Protein AF-A0A948UT14-F1 (afdb_monomer)

Solvent-accessible surface area (backbone atoms only — not comparable to full-atom values): 8618 Å² total; per-residue (Å²): 135,61,71,68,58,59,50,52,68,52,49,53,60,50,52,54,50,51,51,51,50,53,52,51,52,50,49,51,51,51,51,50,51,53,51,52,50,54,51,50,53,51,51,53,50,51,51,50,50,51,53,35,52,53,47,52,52,44,51,53,52,44,53,51,55,60,70,43,15,71,61,49,57,53,47,51,54,51,35,72,74,40,59,88,87,33,70,67,26,53,52,40,46,51,54,52,49,52,54,51,50,52,51,52,48,41,53,54,51,45,58,70,73,39,46,69,64,36,44,50,42,52,58,73,66,62,54,83,89,48,61,83,65,68,58,62,64,67,61,52,53,49,34,56,50,37,47,62,71,32,52,59,58,94,66,122

Nearest PDB structures (foldseek):
  3m62-assembly1_A  TM=4.539E-01  e=6.776E-01  Saccharomyces cerevisiae
  5wkq-assembly1_A  TM=3.003E-01  e=3.462E-01  Shigella flexneri
  3m63-assembly1_A  TM=4.687E-01  e=9.479E-01  Saccharomyces cerevisiae
  4mu6-assembly1_A  TM=3.415E-01  e=7.105E+00  Legionella pneumophila subsp. pneumophila str. Philadelphia 1

Structure (mmCIF, N/CA/C/O backbone):
data_AF-A0A948UT14-F1
#
_entry.id   AF-A0A948UT14-F1
#
loop_
_atom_site.group_PDB
_atom_site.id
_atom_site.type_symbol
_atom_site.label_atom_id
_atom_site.label_alt_id
_atom_site.label_comp_id
_atom_site.label_asym_id
_atom_site.label_entity_id
_atom_site.label_seq_id
_atom_site.pdbx_PDB_ins_code
_atom_site.Cartn_x
_atom_site.Cartn_y
_atom_site.Cartn_z
_atom_site.occupancy
_atom_site.B_iso_or_equiv
_atom_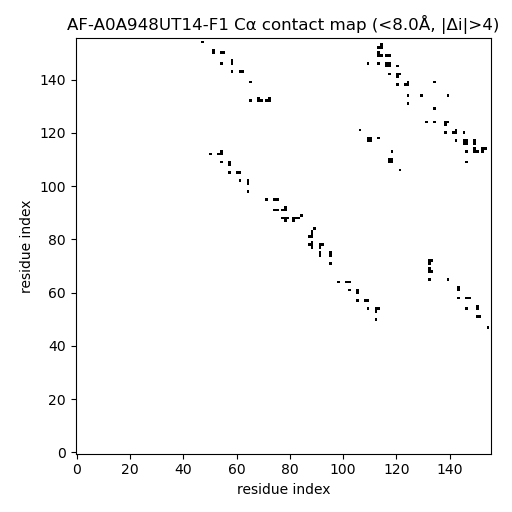site.auth_seq_id
_atom_site.auth_comp_id
_atom_site.auth_asym_id
_atom_site.auth_atom_id
_atom_site.pdbx_PDB_model_num
ATOM 1 N N . MET A 1 1 ? -37.515 30.300 73.981 1.00 53.00 1 MET A N 1
ATOM 2 C CA . MET A 1 1 ? -37.188 29.841 72.610 1.00 53.00 1 MET A CA 1
ATOM 3 C C . MET A 1 1 ? -36.866 28.353 72.681 1.00 53.00 1 MET A C 1
ATOM 5 O O . MET A 1 1 ? -35.944 27.992 73.402 1.00 53.00 1 MET A O 1
ATOM 9 N N . ASN A 1 2 ? -37.698 27.502 72.077 1.00 57.91 2 ASN A N 1
ATOM 10 C CA . ASN A 1 2 ? -37.737 26.062 72.360 1.00 57.91 2 ASN A CA 1
ATOM 11 C C . ASN A 1 2 ? -36.526 25.332 71.739 1.00 57.91 2 ASN A C 1
ATOM 13 O O . ASN A 1 2 ? -36.188 25.601 70.585 1.00 57.91 2 ASN A O 1
ATOM 17 N N . LYS A 1 3 ? -35.858 24.434 72.483 1.00 59.97 3 LYS A N 1
ATOM 18 C CA . LYS A 1 3 ? -34.644 23.711 72.025 1.00 59.97 3 LYS A CA 1
ATOM 19 C C . LYS A 1 3 ? -34.866 22.961 70.702 1.00 59.97 3 LYS A C 1
ATOM 21 O O . LYS A 1 3 ? -33.949 22.876 69.894 1.00 59.97 3 LYS A O 1
ATOM 26 N N . GLU A 1 4 ? -36.090 22.495 70.465 1.00 66.12 4 GLU A N 1
ATOM 27 C CA . GLU A 1 4 ? -36.517 21.846 69.220 1.00 66.12 4 GLU A CA 1
ATOM 28 C C . GLU A 1 4 ? -36.387 22.731 67.973 1.00 66.12 4 GLU A C 1
ATOM 30 O O . GLU A 1 4 ? -35.972 22.241 66.924 1.00 66.12 4 GLU A O 1
ATOM 35 N N . ASN A 1 5 ? -36.686 24.032 68.074 1.00 67.19 5 ASN A N 1
ATOM 36 C CA . ASN A 1 5 ? -36.595 24.936 66.923 1.00 67.19 5 ASN A CA 1
ATOM 37 C C . ASN A 1 5 ? -35.137 25.205 66.542 1.00 67.19 5 ASN A C 1
ATOM 39 O O . ASN A 1 5 ? -34.814 25.175 65.361 1.00 67.19 5 ASN A O 1
ATOM 43 N N . ARG A 1 6 ? -34.234 25.346 67.527 1.00 65.56 6 ARG A N 1
ATOM 44 C CA . ARG A 1 6 ? -32.793 25.501 67.255 1.00 65.56 6 ARG A CA 1
ATOM 45 C C . ARG A 1 6 ? -32.176 24.248 66.630 1.00 65.56 6 ARG A C 1
ATOM 47 O O . ARG A 1 6 ? -31.282 24.363 65.802 1.00 65.56 6 ARG A O 1
ATOM 54 N N . LEU A 1 7 ? -32.643 23.057 67.018 1.00 70.06 7 LEU A N 1
ATOM 55 C CA . LEU A 1 7 ? -32.162 21.799 66.441 1.00 70.06 7 LEU A CA 1
ATOM 56 C C . LEU A 1 7 ? -32.601 21.663 64.973 1.00 70.06 7 LEU A C 1
ATOM 58 O O . LEU A 1 7 ? -31.790 21.315 64.121 1.00 70.06 7 LEU A O 1
ATOM 62 N N . LYS A 1 8 ? -33.862 21.996 64.662 1.00 71.88 8 LYS A N 1
ATOM 63 C CA . LYS A 1 8 ? -34.389 21.992 63.286 1.00 71.88 8 LYS A CA 1
ATOM 64 C C . LYS A 1 8 ? -33.733 23.061 62.404 1.00 71.88 8 LYS A C 1
ATOM 66 O O . LYS A 1 8 ? -33.377 22.755 61.269 1.00 71.88 8 LYS A O 1
ATOM 71 N N . GLU A 1 9 ? -33.507 24.264 62.933 1.00 74.00 9 GLU A N 1
ATOM 72 C CA . GLU A 1 9 ? -32.799 25.352 62.237 1.00 74.00 9 GLU A CA 1
ATOM 73 C C . GLU A 1 9 ? -31.343 25.003 61.904 1.00 74.00 9 GLU A C 1
ATOM 75 O O . GLU A 1 9 ? -30.813 25.520 60.927 1.00 74.00 9 GLU A O 1
ATOM 80 N N . LEU A 1 10 ? -30.702 24.110 62.669 1.00 77.88 10 LEU A N 1
ATOM 81 C CA . LEU A 1 10 ? -29.321 23.687 62.425 1.00 77.88 10 LEU A CA 1
ATOM 82 C C . LEU A 1 10 ? -29.226 22.442 61.525 1.00 77.88 10 LEU A C 1
ATOM 84 O O . LEU A 1 10 ? -28.347 22.362 60.674 1.00 77.88 10 LEU A O 1
ATOM 88 N N . ILE A 1 11 ? -30.138 21.475 61.678 1.00 81.56 11 ILE A N 1
ATOM 89 C CA . ILE A 1 11 ? -30.112 20.200 60.938 1.00 81.56 11 ILE A CA 1
ATOM 90 C C . ILE A 1 11 ? -30.526 20.377 59.469 1.00 81.56 11 ILE A C 1
ATOM 92 O O . ILE A 1 11 ? -29.936 19.748 58.590 1.00 81.56 11 ILE A O 1
ATOM 96 N N . ILE A 1 12 ? -31.512 21.236 59.183 1.00 82.69 12 ILE A N 1
ATOM 97 C CA . ILE A 1 12 ? -32.022 21.436 57.815 1.00 82.69 12 ILE A CA 1
ATOM 98 C C . ILE A 1 12 ? -30.940 22.005 56.870 1.00 82.69 12 ILE A C 1
ATOM 100 O O . ILE A 1 12 ? -30.720 21.408 55.814 1.00 82.69 12 ILE A O 1
ATOM 104 N N . PRO A 1 13 ? -30.200 23.080 57.215 1.00 82.88 13 PRO A N 1
ATOM 105 C CA . PRO A 1 13 ? -29.120 23.600 56.371 1.00 82.88 13 PRO A CA 1
ATOM 106 C C . PRO A 1 13 ? -27.983 22.599 56.168 1.00 82.88 13 PRO A C 1
ATOM 108 O O . PRO A 1 13 ? -27.415 22.526 55.079 1.00 82.88 13 PRO A O 1
ATOM 111 N N . ILE A 1 14 ? -27.664 21.806 57.197 1.00 83.62 14 ILE A N 1
ATOM 112 C CA . ILE A 1 14 ? -26.639 20.760 57.115 1.00 83.62 14 ILE A CA 1
ATOM 113 C C . ILE A 1 14 ? -27.062 19.686 56.109 1.00 83.62 14 ILE A C 1
ATOM 115 O O . ILE A 1 14 ? -26.276 19.339 55.231 1.00 83.62 14 ILE A O 1
ATOM 119 N N . LEU A 1 15 ? -28.309 19.211 56.170 1.00 83.50 15 LEU A N 1
ATOM 120 C CA . LEU A 1 15 ? -28.833 18.236 55.207 1.00 83.50 15 LEU A CA 1
ATOM 121 C C . LEU A 1 15 ? -28.818 18.777 53.774 1.00 83.50 15 LEU A C 1
ATOM 123 O O . LEU A 1 15 ? -28.361 18.081 52.872 1.00 83.50 15 LEU A O 1
ATOM 127 N N . ILE A 1 16 ? -29.245 20.025 53.563 1.00 82.00 16 ILE A N 1
ATOM 128 C CA . ILE A 1 16 ? -29.209 20.675 52.242 1.00 82.00 16 ILE A CA 1
ATOM 129 C C . ILE A 1 16 ? -27.767 20.776 51.725 1.00 82.00 16 ILE A C 1
ATOM 131 O O . ILE A 1 16 ? -27.508 20.498 50.555 1.00 82.00 16 ILE A O 1
ATOM 135 N N . SER A 1 17 ? -26.819 21.112 52.601 1.00 83.12 17 SER A N 1
ATOM 136 C CA . SER A 1 17 ? -25.399 21.222 52.250 1.00 83.12 17 SER A CA 1
ATOM 137 C C . SER A 1 17 ? -24.797 19.866 51.877 1.00 83.12 17 SER A C 1
ATOM 139 O O . SER A 1 17 ? -24.048 19.774 50.908 1.00 83.12 17 SER A O 1
ATOM 141 N N . VAL A 1 18 ? -25.157 18.800 52.599 1.00 86.00 18 VAL A N 1
ATOM 142 C CA . VAL A 1 18 ? -24.731 17.425 52.292 1.00 86.00 18 VAL A CA 1
ATOM 143 C C . VAL A 1 18 ? -25.327 16.954 50.966 1.00 86.00 18 VAL A C 1
ATOM 145 O O . VAL A 1 18 ? -24.604 16.401 50.144 1.00 86.00 18 VAL A O 1
ATOM 148 N N . ILE A 1 19 ? -26.612 17.220 50.713 1.00 86.56 19 ILE A N 1
ATOM 149 C CA . ILE A 1 19 ? -27.263 16.889 49.436 1.00 86.56 19 ILE A CA 1
ATOM 150 C C . ILE A 1 19 ? -26.594 17.647 48.280 1.00 86.56 19 ILE A C 1
ATOM 152 O O . ILE A 1 19 ? -26.297 17.046 47.249 1.00 86.56 19 ILE A O 1
ATOM 156 N N . GLY A 1 20 ? -26.295 18.937 48.463 1.00 83.12 20 GLY A N 1
ATOM 157 C CA . GLY A 1 20 ? -25.566 19.744 47.484 1.00 83.12 20 GLY A CA 1
ATOM 158 C C . GLY A 1 20 ? -24.154 19.216 47.212 1.00 83.12 20 GLY A C 1
ATOM 159 O O . GLY A 1 20 ? -23.751 19.116 46.054 1.00 83.12 20 GLY A O 1
ATOM 160 N N . LEU A 1 21 ? -23.428 18.805 48.257 1.00 86.56 21 LEU A N 1
ATOM 161 C CA . LEU A 1 21 ? -22.106 18.183 48.136 1.00 86.56 21 LEU A CA 1
ATOM 162 C C . LEU A 1 21 ? -22.161 16.855 47.376 1.00 86.56 21 LEU A C 1
ATOM 164 O O . LEU A 1 21 ? -21.383 16.651 46.447 1.00 86.56 21 LEU A O 1
ATOM 168 N N . VAL A 1 22 ? -23.093 15.969 47.733 1.00 87.31 22 VAL A N 1
ATOM 169 C CA . VAL A 1 22 ? -23.259 14.667 47.069 1.00 87.31 22 VAL A CA 1
ATOM 170 C C . VAL A 1 22 ? -23.673 14.853 45.610 1.00 87.31 22 VAL A C 1
ATOM 172 O O . VAL A 1 22 ? -23.109 14.198 44.733 1.00 87.31 22 VAL A O 1
ATOM 175 N N . GLY A 1 23 ? -24.597 15.773 45.325 1.00 82.25 23 GLY A N 1
ATOM 176 C CA . GLY A 1 23 ? -25.019 16.098 43.962 1.00 82.25 23 GLY A CA 1
ATOM 177 C C . GLY A 1 23 ? -23.885 16.681 43.116 1.00 82.25 23 GLY A C 1
ATOM 178 O O . GLY A 1 23 ? -23.659 16.223 41.996 1.00 82.25 23 GLY A O 1
ATOM 179 N N . GLY A 1 24 ? -23.121 17.630 43.666 1.00 83.81 24 GLY A N 1
ATOM 180 C CA . GLY A 1 24 ? -21.972 18.235 42.991 1.00 83.81 24 GLY A CA 1
ATOM 181 C C . GLY A 1 24 ? -20.860 17.226 42.692 1.00 83.81 24 GLY A C 1
ATOM 182 O O . GLY A 1 24 ? -20.391 17.148 41.558 1.00 83.81 24 GLY A O 1
ATOM 183 N N . LEU A 1 25 ? -20.484 16.397 43.672 1.00 82.56 25 LEU A N 1
ATOM 184 C CA . LEU A 1 25 ? -19.463 15.357 43.494 1.00 82.56 25 LEU A CA 1
ATOM 185 C C . LEU A 1 25 ? -19.908 14.277 42.499 1.00 82.56 25 LEU A C 1
ATOM 187 O O . LEU A 1 25 ? -19.120 13.868 41.647 1.00 82.56 25 LEU A O 1
ATOM 191 N N . SER A 1 26 ? -21.175 13.860 42.559 1.00 82.50 26 SER A N 1
ATOM 192 C CA . SER A 1 26 ? -21.733 12.881 41.617 1.00 82.50 26 SER A CA 1
ATOM 193 C C . SER A 1 26 ? -21.785 13.437 40.192 1.00 82.50 26 SER A C 1
ATOM 195 O O . SER A 1 26 ? -21.431 12.733 39.250 1.00 82.50 26 SER A O 1
ATOM 197 N N . GLY A 1 27 ? -22.159 14.709 40.022 1.00 80.38 27 GLY A N 1
ATOM 198 C CA . GLY A 1 27 ? -22.164 15.384 38.723 1.00 80.38 27 GLY A CA 1
ATOM 199 C C . GLY A 1 27 ? -20.768 15.503 38.107 1.00 80.38 27 GLY A C 1
ATOM 200 O O . GLY A 1 27 ? -20.600 15.216 36.923 1.00 80.38 27 GLY A O 1
ATOM 201 N N . VAL A 1 28 ? -19.751 15.844 38.907 1.00 79.00 28 VAL A N 1
ATOM 202 C CA . VAL A 1 28 ? -18.349 15.885 38.452 1.00 79.00 28 VAL A CA 1
ATOM 203 C C . VAL A 1 28 ? -17.848 14.485 38.087 1.00 79.00 28 VAL A C 1
ATOM 205 O O . VAL A 1 28 ? -17.212 14.315 37.047 1.00 79.00 28 VAL A O 1
ATOM 208 N N . TYR A 1 29 ? -18.161 13.464 38.888 1.00 81.44 29 TYR A N 1
ATOM 209 C CA . TYR A 1 29 ? -17.767 12.083 38.597 1.00 81.44 29 TYR A CA 1
ATOM 210 C C . TYR A 1 29 ? -18.417 11.550 37.308 1.00 81.44 29 TYR A C 1
ATOM 212 O O . TYR A 1 29 ? -17.733 11.004 36.443 1.00 81.44 29 TYR A O 1
ATOM 220 N N . LEU A 1 30 ? -19.723 11.763 37.128 1.00 77.19 30 LEU A N 1
ATOM 221 C CA . LEU A 1 30 ? -20.434 11.356 35.912 1.00 77.19 30 LEU A CA 1
ATOM 222 C C . LEU A 1 30 ? -19.961 12.147 34.687 1.00 77.19 30 LEU A C 1
ATOM 224 O O . LEU A 1 30 ? -19.711 11.552 33.642 1.00 77.19 30 LEU A O 1
ATOM 228 N N . GLY A 1 31 ? -19.782 13.464 34.819 1.00 76.19 31 GLY A N 1
ATOM 229 C CA . GLY A 1 31 ? -19.288 14.320 33.741 1.00 76.19 31 GLY A CA 1
ATOM 230 C C . GLY A 1 31 ? -17.881 13.933 33.286 1.00 76.19 31 GLY A C 1
ATOM 231 O O . GLY A 1 31 ? -17.635 13.822 32.089 1.00 76.19 31 GLY A O 1
ATOM 232 N N . THR A 1 32 ? -16.975 13.645 34.225 1.00 74.88 32 THR A N 1
ATOM 233 C CA . THR A 1 32 ? -15.613 13.183 33.900 1.00 74.88 32 THR A CA 1
ATOM 234 C C . THR A 1 32 ? -15.602 11.781 33.294 1.00 74.88 32 THR A C 1
ATOM 236 O O . THR A 1 32 ? -14.849 11.538 32.353 1.00 74.88 32 THR A O 1
ATOM 239 N N . SER A 1 33 ? -16.457 10.867 33.763 1.00 75.00 33 SER A N 1
ATOM 240 C CA . SER A 1 33 ? -16.587 9.531 33.173 1.00 75.00 33 SER A CA 1
ATOM 241 C C . SER A 1 33 ? -17.110 9.592 31.732 1.00 75.00 33 SER A C 1
ATOM 243 O O . SER A 1 33 ? -16.485 9.020 30.836 1.00 75.00 33 SER A O 1
ATOM 245 N N . LEU A 1 34 ? -18.185 10.348 31.486 1.00 78.19 34 LEU A N 1
ATOM 246 C CA . LEU A 1 34 ? -18.765 10.535 30.152 1.00 78.19 34 LEU A CA 1
ATOM 247 C C . LEU A 1 34 ? -17.792 11.226 29.189 1.00 78.19 34 LEU A C 1
ATOM 249 O O . LEU A 1 34 ? -17.624 10.758 28.066 1.00 78.19 34 LEU A O 1
ATOM 253 N N . ASP A 1 35 ? -17.108 12.282 29.637 1.00 81.56 35 ASP A N 1
ATOM 254 C CA . ASP A 1 35 ? -16.085 12.979 28.846 1.00 81.56 35 ASP A CA 1
ATOM 255 C C . ASP A 1 35 ? -14.881 12.072 28.543 1.00 81.56 35 ASP A C 1
ATOM 257 O O . ASP A 1 35 ? -14.336 12.075 27.441 1.00 81.56 35 ASP A O 1
ATOM 261 N N . SER A 1 36 ? -14.478 11.225 29.496 1.00 79.50 36 SER A N 1
ATOM 262 C CA . SER A 1 36 ? -13.395 10.267 29.263 1.00 79.50 36 SER A CA 1
ATOM 263 C C . SER A 1 36 ? -13.776 9.190 28.244 1.00 79.50 36 SER A C 1
ATOM 265 O O . SER A 1 36 ? -12.938 8.796 27.431 1.00 79.50 36 SER A O 1
ATOM 267 N N . ASN A 1 37 ? -15.028 8.725 28.260 1.00 80.06 37 ASN A N 1
ATOM 268 C CA . ASN A 1 37 ? -15.517 7.714 27.327 1.00 80.06 37 ASN A CA 1
ATOM 269 C C . ASN A 1 37 ? -15.695 8.303 25.926 1.00 80.06 37 ASN A C 1
ATOM 271 O O . ASN A 1 37 ? -15.198 7.717 24.967 1.00 80.06 37 ASN A O 1
ATOM 275 N N . SER A 1 38 ? -16.283 9.497 25.809 1.00 82.75 38 SER A N 1
ATOM 276 C CA . SER A 1 38 ? -16.442 10.175 24.517 1.00 82.75 38 SER A CA 1
ATOM 277 C C . SER A 1 38 ? -15.092 10.486 23.864 1.00 82.75 38 SER A C 1
ATOM 279 O O . SER A 1 38 ? -14.921 10.274 22.664 1.00 82.75 38 SER A O 1
ATOM 281 N N . LYS A 1 39 ? -14.089 10.906 24.647 1.00 84.00 39 LYS A N 1
ATOM 282 C CA . LYS A 1 39 ? -12.720 11.117 24.154 1.00 84.00 39 LYS A CA 1
ATOM 283 C C . LYS A 1 39 ? -12.077 9.825 23.667 1.00 84.00 39 LYS A C 1
ATOM 285 O O . LYS A 1 39 ? -11.448 9.832 22.614 1.00 84.00 39 LYS A O 1
ATOM 290 N N . LYS A 1 40 ? -12.246 8.716 24.395 1.00 84.44 40 LYS A N 1
ATOM 291 C CA . LYS A 1 40 ? -11.738 7.401 23.969 1.00 84.44 40 LYS A CA 1
ATOM 292 C C . LYS A 1 40 ? -12.384 6.949 22.663 1.00 84.44 40 LYS A C 1
ATOM 294 O O . LYS A 1 40 ? -11.665 6.531 21.760 1.00 84.44 40 LYS A O 1
ATOM 299 N N . GLU A 1 41 ? -13.703 7.070 22.547 1.00 86.12 41 GLU A N 1
ATOM 300 C CA . GLU A 1 41 ? -14.439 6.738 21.322 1.00 86.12 41 GLU A CA 1
ATOM 301 C C . GLU A 1 41 ? -13.990 7.613 20.146 1.00 86.12 41 GLU A C 1
ATOM 303 O O . GLU A 1 41 ? -13.688 7.095 19.070 1.00 86.12 41 GLU A O 1
ATOM 308 N N . ALA A 1 42 ? -13.845 8.924 20.361 1.00 85.75 42 ALA A N 1
ATOM 309 C CA . ALA A 1 42 ? -13.351 9.850 19.346 1.00 85.75 42 ALA A CA 1
ATOM 310 C C . ALA A 1 42 ? -11.918 9.512 18.901 1.00 85.75 42 ALA A C 1
ATOM 312 O O . ALA A 1 42 ? -11.633 9.502 17.703 1.00 85.75 42 ALA A O 1
ATOM 313 N N . SER A 1 43 ? -11.019 9.187 19.836 1.00 86.44 43 SER A N 1
ATOM 314 C CA . SER A 1 43 ? -9.651 8.762 19.514 1.00 86.44 43 SE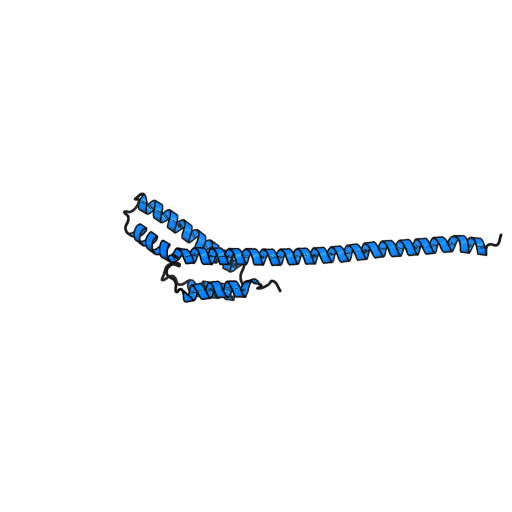R A CA 1
ATOM 315 C C . SER A 1 43 ? -9.616 7.440 18.747 1.00 86.44 43 SER A C 1
ATOM 317 O O . SER A 1 43 ? -8.853 7.315 17.791 1.00 86.44 43 SER A O 1
ATOM 319 N N . GLN A 1 44 ? -10.447 6.463 19.119 1.00 88.81 44 GLN A N 1
ATOM 320 C CA . GLN A 1 44 ? -10.552 5.198 18.388 1.00 88.81 44 GLN A CA 1
ATOM 321 C C . GLN A 1 44 ? -11.085 5.409 16.970 1.00 88.81 44 GLN A C 1
ATOM 323 O O . GLN A 1 44 ? -10.551 4.829 16.025 1.00 88.81 44 GLN A O 1
ATOM 328 N N . LEU A 1 45 ? -12.103 6.255 16.803 1.00 90.25 45 LEU A N 1
ATOM 329 C CA . LEU A 1 45 ? -12.645 6.588 15.489 1.00 90.25 45 LEU A CA 1
ATOM 330 C C . LEU A 1 45 ? -11.598 7.291 14.617 1.00 90.25 45 LEU A C 1
ATOM 332 O O . LEU A 1 45 ? -11.415 6.905 13.463 1.00 90.25 45 LEU A O 1
ATOM 336 N N . ALA A 1 46 ? -10.877 8.265 15.178 1.00 90.75 46 ALA A N 1
ATOM 337 C CA . ALA A 1 46 ? -9.800 8.967 14.486 1.00 90.75 46 ALA A CA 1
ATOM 338 C C . ALA A 1 46 ? -8.694 8.000 14.039 1.00 90.75 46 ALA A C 1
ATOM 340 O O . ALA A 1 46 ? -8.282 8.035 12.882 1.00 90.75 46 ALA A O 1
ATOM 341 N N . TYR A 1 47 ? -8.284 7.079 14.915 1.00 90.12 47 TYR A N 1
ATOM 342 C CA . TYR A 1 47 ? -7.315 6.036 14.583 1.00 90.12 47 TYR A CA 1
ATOM 343 C C . TYR A 1 47 ? -7.809 5.128 13.445 1.00 90.12 47 TYR A C 1
ATOM 345 O O . TYR A 1 47 ? -7.097 4.922 12.461 1.00 90.12 47 TYR A O 1
ATOM 353 N N . LYS A 1 48 ? -9.050 4.623 13.527 1.00 93.31 48 LYS A N 1
ATOM 354 C CA . LYS A 1 48 ? -9.652 3.800 12.461 1.00 93.31 48 LYS A CA 1
ATOM 355 C C . LYS A 1 48 ? -9.677 4.562 11.131 1.00 93.31 48 LYS A C 1
ATOM 357 O O . LYS A 1 48 ? -9.337 4.000 10.090 1.00 93.31 48 LYS A O 1
ATOM 362 N N . GLN A 1 49 ? -10.040 5.843 11.164 1.00 94.19 49 GLN A N 1
ATOM 363 C CA . GLN A 1 49 ? -10.069 6.695 9.979 1.00 94.19 49 GLN A CA 1
ATOM 364 C C . GLN A 1 49 ? -8.669 6.910 9.394 1.00 94.19 49 GLN A C 1
ATOM 366 O O . GLN A 1 49 ? -8.510 6.816 8.179 1.00 94.19 49 GLN A O 1
ATOM 371 N N . GLU A 1 50 ? -7.652 7.127 10.227 1.00 94.69 50 GLU A N 1
ATOM 372 C CA . GLU A 1 50 ? -6.265 7.274 9.782 1.00 94.69 50 GLU A CA 1
ATOM 373 C C . GLU A 1 50 ? -5.754 6.010 9.077 1.00 94.69 50 GLU A C 1
ATOM 375 O O . GLU A 1 50 ? -5.202 6.102 7.979 1.00 94.69 50 GLU A O 1
ATOM 380 N N . ILE A 1 51 ? -6.010 4.823 9.639 1.00 95.12 51 ILE A 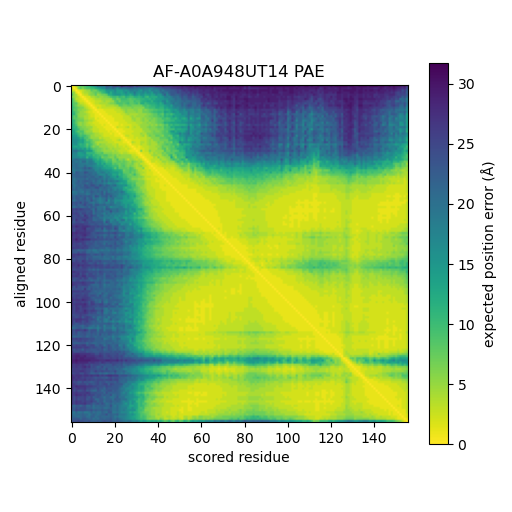N 1
ATOM 381 C CA . ILE A 1 51 ? -5.628 3.552 9.002 1.00 95.12 51 ILE A CA 1
ATOM 382 C C . ILE A 1 51 ? -6.310 3.387 7.639 1.00 95.12 51 ILE A C 1
ATOM 384 O O . ILE A 1 51 ? -5.650 3.020 6.664 1.00 95.12 51 ILE A O 1
ATOM 388 N N . ILE A 1 52 ? -7.607 3.696 7.537 1.00 96.12 52 ILE A N 1
ATOM 389 C CA . ILE A 1 52 ? -8.337 3.640 6.259 1.00 96.12 52 ILE A CA 1
ATOM 390 C C . ILE A 1 52 ? -7.722 4.607 5.238 1.00 96.12 52 ILE A C 1
ATOM 392 O O . ILE A 1 52 ? -7.511 4.224 4.088 1.00 96.12 52 ILE A O 1
ATOM 396 N N . GLN A 1 53 ? -7.381 5.833 5.644 1.00 96.19 53 GLN A N 1
ATOM 397 C CA . GLN A 1 53 ? -6.748 6.812 4.753 1.00 96.19 53 GLN A CA 1
ATOM 398 C C . GLN A 1 53 ? -5.369 6.348 4.265 1.00 96.19 53 GLN A C 1
ATOM 400 O O . GLN A 1 53 ? -5.065 6.473 3.077 1.00 96.19 53 GLN A O 1
ATOM 405 N N . GLN A 1 54 ? -4.551 5.749 5.138 1.00 96.19 54 GLN A N 1
ATOM 406 C CA . GLN A 1 54 ? -3.270 5.168 4.721 1.00 96.19 54 GLN A CA 1
ATOM 407 C C . GLN A 1 54 ? -3.468 4.027 3.721 1.00 96.19 54 GLN A C 1
ATOM 409 O O . GLN A 1 54 ? -2.778 3.981 2.703 1.00 96.19 54 GLN A O 1
ATOM 414 N N . ARG A 1 55 ? -4.445 3.143 3.950 1.00 97.69 55 ARG A N 1
ATOM 415 C CA . ARG A 1 55 ? -4.782 2.061 3.013 1.00 97.69 55 ARG A CA 1
ATOM 416 C C . ARG A 1 55 ? -5.199 2.600 1.643 1.00 97.69 55 ARG A C 1
ATOM 418 O O . ARG A 1 55 ? -4.663 2.143 0.638 1.00 97.69 55 ARG A O 1
ATOM 425 N N . ILE A 1 56 ? -6.069 3.612 1.591 1.00 97.75 56 ILE A N 1
ATOM 426 C CA . ILE A 1 56 ? -6.471 4.267 0.332 1.00 97.75 56 ILE A CA 1
ATOM 427 C C . ILE A 1 56 ? -5.250 4.835 -0.400 1.00 97.75 56 ILE A C 1
ATOM 429 O O . ILE A 1 56 ? -5.084 4.596 -1.595 1.00 97.75 56 ILE A O 1
ATOM 433 N N . LYS A 1 57 ? -4.351 5.520 0.315 1.00 97.69 57 LYS A N 1
ATOM 434 C CA . LYS A 1 57 ? -3.114 6.056 -0.269 1.00 97.69 57 LYS A CA 1
ATOM 435 C C . LYS A 1 57 ? -2.213 4.957 -0.838 1.00 97.69 57 LYS A C 1
ATOM 437 O O . LYS A 1 57 ? -1.585 5.152 -1.875 1.00 97.69 57 LYS A O 1
ATOM 442 N N . ILE A 1 58 ? -2.122 3.806 -0.173 1.00 97.62 58 ILE A N 1
ATOM 443 C CA . ILE A 1 58 ? -1.338 2.668 -0.669 1.00 97.62 58 ILE A CA 1
ATOM 444 C C . ILE A 1 58 ? -1.992 2.072 -1.923 1.00 97.62 58 ILE A C 1
ATOM 446 O O . ILE A 1 58 ? -1.269 1.763 -2.869 1.00 97.62 58 ILE A O 1
ATOM 450 N N . ILE A 1 59 ? -3.325 1.961 -1.974 1.00 97.50 59 ILE A N 1
ATOM 451 C CA . ILE A 1 59 ? -4.062 1.516 -3.174 1.00 97.50 59 ILE A CA 1
ATOM 452 C C . ILE A 1 59 ? -3.785 2.455 -4.351 1.00 97.50 59 ILE A C 1
ATOM 454 O O . ILE A 1 59 ? -3.426 1.985 -5.426 1.00 97.50 59 ILE A O 1
ATOM 458 N N . ASP A 1 60 ? -3.883 3.767 -4.139 1.00 96.94 60 ASP A N 1
ATOM 459 C CA . ASP A 1 60 ? -3.635 4.776 -5.174 1.00 96.94 60 ASP A CA 1
ATOM 460 C C . ASP A 1 60 ? -2.201 4.707 -5.726 1.00 96.94 60 ASP A C 1
ATOM 462 O O . ASP A 1 60 ? -1.978 4.629 -6.938 1.00 96.94 60 ASP A O 1
ATOM 466 N N . ARG A 1 61 ? -1.208 4.618 -4.833 1.00 97.25 61 ARG A N 1
ATOM 467 C CA . ARG A 1 61 ? 0.200 4.430 -5.222 1.00 97.25 61 ARG A CA 1
ATOM 468 C C . ARG A 1 61 ? 0.421 3.118 -5.966 1.00 97.25 61 ARG A C 1
ATOM 470 O O . ARG A 1 61 ? 1.165 3.087 -6.943 1.00 97.25 61 ARG A O 1
ATOM 477 N N . THR A 1 62 ? -0.249 2.051 -5.535 1.00 95.81 62 THR A N 1
ATOM 478 C CA . THR A 1 62 ? -0.187 0.735 -6.182 1.00 95.81 62 THR A CA 1
ATOM 479 C C . THR A 1 62 ? -0.764 0.794 -7.596 1.00 95.81 62 THR A C 1
ATOM 481 O O . THR A 1 62 ? -0.118 0.357 -8.546 1.00 95.81 62 THR A O 1
ATOM 484 N N . ALA A 1 63 ? -1.944 1.390 -7.768 1.00 94.81 63 ALA A N 1
ATOM 485 C CA . ALA A 1 63 ? -2.545 1.590 -9.082 1.00 94.81 63 ALA A CA 1
ATOM 486 C C . ALA A 1 63 ? -1.642 2.450 -9.980 1.00 94.81 63 ALA A C 1
ATOM 488 O O . ALA A 1 63 ? -1.421 2.116 -11.143 1.00 94.81 63 ALA A O 1
ATOM 489 N N . THR A 1 64 ? -1.047 3.505 -9.420 1.00 95.12 64 THR A N 1
ATOM 490 C CA . THR A 1 64 ? -0.126 4.390 -10.137 1.00 95.12 64 THR A CA 1
ATOM 491 C C . THR A 1 64 ? 1.124 3.656 -10.620 1.00 95.12 64 THR A C 1
ATOM 493 O O . THR A 1 64 ? 1.497 3.801 -11.785 1.00 95.12 64 THR A O 1
ATOM 496 N N . ILE A 1 65 ? 1.790 2.866 -9.768 1.00 94.56 65 ILE A N 1
ATOM 497 C CA . ILE A 1 65 ? 3.031 2.181 -10.160 1.00 94.56 65 ILE A CA 1
ATOM 498 C C . ILE A 1 65 ? 2.772 1.104 -11.221 1.00 94.56 65 ILE A C 1
ATOM 500 O O . ILE A 1 65 ? 3.522 1.020 -12.193 1.00 94.56 65 ILE A O 1
ATOM 504 N N . TYR A 1 66 ? 1.670 0.355 -11.112 1.00 92.19 66 TYR A N 1
ATOM 505 C CA . TYR A 1 66 ? 1.280 -0.608 -12.145 1.00 92.19 66 TYR A CA 1
ATOM 506 C C . TYR A 1 66 ? 0.792 0.070 -13.430 1.00 92.19 66 TYR A C 1
ATOM 508 O O . TYR A 1 66 ? 1.075 -0.426 -14.517 1.00 92.19 66 TYR A O 1
ATOM 516 N N . GLY A 1 67 ? 0.155 1.240 -13.345 1.00 90.88 67 GLY A N 1
ATOM 517 C CA . GLY A 1 67 ? -0.201 2.044 -14.518 1.00 90.88 67 GLY A CA 1
ATOM 518 C C . GLY A 1 67 ? 1.016 2.513 -15.326 1.00 90.88 67 GLY A C 1
ATOM 519 O O . GLY A 1 67 ? 0.917 2.715 -16.534 1.00 90.88 67 GLY A O 1
ATOM 520 N N . LYS A 1 68 ? 2.188 2.630 -14.688 1.00 91.94 68 LYS A N 1
ATOM 521 C CA . LYS A 1 68 ? 3.459 2.968 -15.351 1.00 91.94 68 LYS A CA 1
ATOM 522 C C . LYS A 1 68 ? 4.187 1.759 -15.947 1.00 91.94 68 LYS A C 1
ATOM 524 O O . LYS A 1 68 ? 5.169 1.951 -16.664 1.00 91.94 68 LYS A O 1
ATOM 529 N N . ALA A 1 69 ? 3.717 0.536 -15.696 1.00 89.88 69 ALA A N 1
ATOM 530 C CA . ALA A 1 69 ? 4.372 -0.692 -16.144 1.00 89.88 69 ALA A CA 1
ATOM 531 C C . ALA A 1 69 ? 4.671 -0.738 -17.662 1.00 89.88 69 ALA A C 1
ATOM 533 O O . ALA A 1 69 ? 5.801 -1.093 -18.011 1.00 89.88 69 ALA A O 1
ATOM 534 N N . PRO A 1 70 ? 3.766 -0.305 -18.571 1.00 87.50 70 PRO A N 1
ATOM 535 C CA . PRO A 1 70 ? 4.071 -0.270 -20.003 1.00 87.50 70 PRO A CA 1
ATOM 536 C C . PRO A 1 70 ? 5.283 0.613 -20.334 1.00 87.50 70 PRO A C 1
ATOM 538 O O . PRO A 1 70 ? 6.187 0.178 -21.041 1.00 87.50 70 PRO A O 1
ATOM 541 N N . GLY A 1 71 ? 5.357 1.815 -19.749 1.00 90.12 71 GLY A N 1
ATOM 542 C CA . GLY A 1 71 ? 6.476 2.738 -19.967 1.00 90.12 71 GLY A CA 1
ATOM 543 C C . GLY A 1 71 ? 7.800 2.216 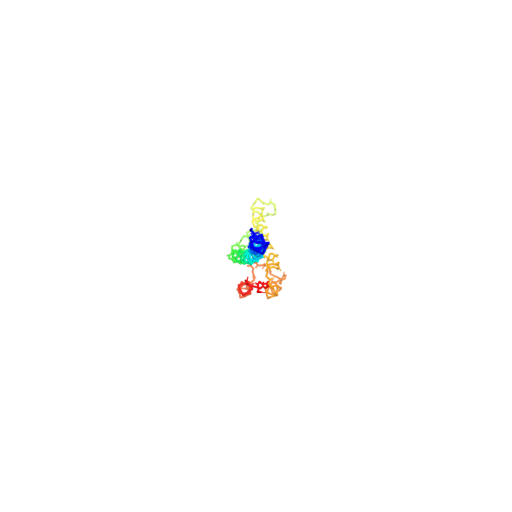-19.403 1.00 90.12 71 GLY A C 1
ATOM 544 O O . GLY A 1 71 ? 8.856 2.424 -19.997 1.00 90.12 71 GLY A O 1
ATOM 545 N N . ILE A 1 72 ? 7.755 1.468 -18.298 1.00 93.06 72 ILE A N 1
ATOM 546 C CA . ILE A 1 72 ? 8.942 0.817 -17.726 1.00 93.06 72 ILE A CA 1
ATOM 547 C C . ILE A 1 72 ? 9.494 -0.246 -18.673 1.00 93.06 72 ILE A C 1
ATOM 549 O O . ILE A 1 72 ? 10.712 -0.363 -18.805 1.00 93.06 72 ILE A O 1
ATOM 553 N N . SER A 1 73 ? 8.629 -0.984 -19.376 1.00 89.75 73 SER A N 1
ATOM 554 C CA . SER A 1 73 ? 9.091 -1.956 -20.368 1.00 89.75 73 SER A CA 1
ATOM 555 C C . SER A 1 73 ? 9.893 -1.302 -21.494 1.00 89.75 73 SER A C 1
ATOM 557 O O . SER A 1 73 ? 10.815 -1.937 -22.009 1.00 89.75 73 SER A O 1
ATOM 559 N N . ASP A 1 74 ? 9.557 -0.078 -21.893 1.00 91.19 74 ASP A N 1
ATOM 560 C CA . ASP A 1 74 ? 10.287 0.633 -22.943 1.00 91.19 74 ASP A CA 1
ATOM 561 C C . ASP A 1 74 ? 11.601 1.213 -22.416 1.00 91.19 74 ASP A C 1
ATOM 563 O O . ASP A 1 74 ? 12.643 1.028 -23.045 1.00 91.19 74 ASP A O 1
ATOM 567 N N . ILE A 1 75 ? 11.594 1.787 -21.208 1.00 93.06 75 ILE A N 1
ATOM 568 C CA . ILE A 1 75 ? 12.816 2.247 -20.525 1.00 93.06 75 ILE A CA 1
ATOM 569 C C . ILE A 1 75 ? 13.800 1.086 -20.330 1.00 93.06 75 ILE A C 1
ATOM 571 O O . ILE A 1 75 ? 15.001 1.249 -20.540 1.00 93.06 75 ILE A O 1
ATOM 575 N N . TRP A 1 76 ? 13.303 -0.104 -19.985 1.00 93.38 76 TRP A N 1
ATOM 576 C CA . TRP A 1 76 ? 14.124 -1.304 -19.842 1.00 93.38 76 TRP A CA 1
ATOM 577 C C . TRP A 1 76 ? 14.811 -1.705 -21.154 1.00 93.38 76 TRP A C 1
ATOM 579 O O . TRP A 1 76 ? 15.998 -2.024 -21.154 1.00 93.38 76 TRP A O 1
ATOM 589 N N . LYS A 1 77 ? 14.100 -1.646 -22.289 1.00 92.06 77 LYS A N 1
ATOM 590 C CA . LYS A 1 77 ? 14.699 -1.917 -23.608 1.00 92.06 77 LYS A CA 1
ATOM 591 C C . LYS A 1 77 ? 15.780 -0.896 -23.950 1.00 92.06 77 LYS A C 1
ATOM 593 O O . LYS A 1 77 ? 16.815 -1.285 -24.480 1.00 92.06 77 LYS A O 1
ATOM 598 N N . ILE A 1 78 ? 15.553 0.384 -23.642 1.00 92.31 78 ILE A N 1
ATOM 599 C CA . ILE A 1 78 ? 16.562 1.432 -23.840 1.00 92.31 78 ILE A CA 1
ATOM 600 C C . ILE A 1 78 ? 17.797 1.100 -23.000 1.00 92.31 78 ILE A C 1
ATOM 602 O O . ILE A 1 78 ? 18.878 0.964 -23.558 1.00 92.31 78 ILE A O 1
ATOM 606 N N . TYR A 1 79 ? 17.631 0.857 -21.698 1.00 93.38 79 TYR A N 1
ATOM 607 C CA . TYR A 1 79 ? 18.726 0.512 -20.787 1.00 93.38 79 TYR A CA 1
ATOM 608 C C . TYR A 1 79 ? 19.601 -0.649 -21.296 1.00 93.38 79 TYR A C 1
ATOM 610 O O . TYR A 1 79 ? 20.828 -0.561 -21.244 1.00 93.38 79 TYR A O 1
ATOM 618 N N . LEU A 1 80 ? 18.987 -1.715 -21.827 1.00 93.81 80 LEU A N 1
ATOM 619 C CA . LEU A 1 80 ? 19.712 -2.883 -22.345 1.00 93.81 80 LEU A CA 1
ATOM 620 C C . LEU A 1 80 ? 20.471 -2.625 -23.654 1.00 93.81 80 LEU A C 1
ATOM 622 O O . LEU A 1 80 ? 21.447 -3.318 -23.930 1.00 93.81 80 LEU A O 1
ATOM 626 N N . ASN A 1 81 ? 20.019 -1.668 -24.463 1.00 95.44 81 ASN A N 1
ATOM 627 C CA . ASN A 1 81 ? 20.611 -1.372 -25.769 1.00 95.44 81 ASN A CA 1
ATOM 628 C C . ASN A 1 81 ? 21.714 -0.306 -25.705 1.00 95.44 81 ASN A C 1
ATOM 630 O O . ASN A 1 81 ? 22.383 -0.070 -26.711 1.00 95.44 81 ASN A O 1
ATOM 634 N N . GLN A 1 82 ? 21.904 0.340 -24.552 1.00 94.00 82 GLN A N 1
ATOM 635 C CA . GLN A 1 82 ? 22.915 1.378 -24.379 1.00 94.00 82 GLN A CA 1
ATOM 636 C C . GLN A 1 82 ? 24.265 0.799 -23.924 1.00 94.00 82 GLN A C 1
ATOM 638 O O . GLN A 1 82 ? 24.292 -0.143 -23.128 1.00 94.00 82 GLN A O 1
ATOM 643 N N . PRO A 1 83 ? 25.402 1.367 -24.378 1.00 94.12 83 PRO A N 1
ATOM 644 C CA . PRO A 1 83 ? 26.726 0.951 -23.924 1.00 94.12 83 PRO A CA 1
ATOM 645 C C . PRO A 1 83 ? 26.884 1.088 -22.410 1.00 94.12 83 PRO A C 1
ATOM 647 O O . PRO A 1 83 ? 26.392 2.054 -21.812 1.00 94.12 83 PRO A O 1
ATOM 650 N N . GLU A 1 84 ? 27.623 0.153 -21.811 1.00 92.38 84 GLU A N 1
ATOM 651 C CA . GLU A 1 84 ? 27.867 0.161 -20.372 1.00 92.38 84 GLU A CA 1
ATOM 652 C C . GLU A 1 84 ? 28.567 1.453 -19.926 1.00 92.38 84 GLU A C 1
ATOM 654 O O . GLU A 1 84 ? 29.567 1.868 -20.512 1.00 92.38 84 GLU A O 1
ATOM 659 N N . GLY A 1 85 ? 28.020 2.116 -18.906 1.00 90.31 85 GLY A N 1
ATOM 660 C CA . GLY A 1 85 ? 28.566 3.365 -18.368 1.00 90.31 85 GLY A CA 1
ATOM 661 C C . GLY A 1 85 ? 28.305 4.605 -19.228 1.00 90.31 85 GLY A C 1
ATOM 662 O O . GLY A 1 85 ? 28.774 5.690 -18.883 1.00 90.31 85 GLY A O 1
ATOM 663 N N . SER A 1 86 ? 27.545 4.484 -20.321 1.00 94.44 86 SER A N 1
ATOM 664 C CA . SER A 1 86 ? 27.068 5.654 -21.061 1.00 94.44 86 SER A CA 1
ATOM 665 C C . SER A 1 86 ? 26.126 6.505 -20.201 1.00 94.44 86 SER A C 1
ATOM 667 O O . SER A 1 86 ? 25.406 5.997 -19.338 1.00 94.44 86 SER A O 1
ATOM 669 N N . ASN A 1 87 ? 26.095 7.816 -20.458 1.00 94.50 87 ASN A N 1
ATOM 670 C CA . ASN A 1 87 ? 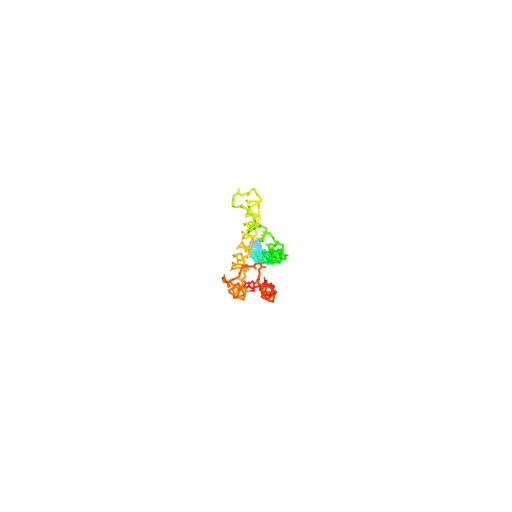25.212 8.736 -19.733 1.00 94.50 87 ASN A CA 1
ATOM 671 C C . ASN A 1 87 ? 23.737 8.312 -19.830 1.00 94.50 87 ASN A C 1
ATOM 673 O O . ASN A 1 87 ? 23.025 8.357 -18.831 1.00 94.50 87 ASN A O 1
ATOM 677 N N . GLU A 1 88 ? 23.305 7.843 -21.002 1.00 92.06 88 GLU A N 1
ATOM 678 C CA . GLU A 1 88 ? 21.930 7.398 -21.247 1.00 92.06 88 GLU A CA 1
ATOM 679 C C . GLU A 1 88 ? 21.594 6.101 -20.487 1.00 92.06 88 GLU A C 1
ATOM 681 O O . GLU A 1 88 ? 20.504 5.965 -19.924 1.00 92.06 88 GLU A O 1
ATOM 686 N N . GLN A 1 89 ? 22.549 5.168 -20.372 1.00 93.25 89 GLN A N 1
ATOM 687 C CA . GLN A 1 89 ? 22.377 3.981 -19.532 1.00 93.25 89 GLN A CA 1
ATOM 688 C C . GLN A 1 89 ? 22.303 4.346 -18.038 1.00 93.25 89 GLN A C 1
ATOM 690 O O . GLN A 1 89 ? 21.489 3.791 -17.299 1.00 93.25 89 GLN A O 1
ATOM 695 N N . ILE A 1 90 ? 23.123 5.297 -17.578 1.00 94.38 90 ILE A N 1
ATOM 696 C CA . ILE A 1 90 ? 23.096 5.777 -16.187 1.00 94.38 90 ILE A CA 1
ATOM 697 C C . ILE A 1 90 ? 21.762 6.467 -15.878 1.00 94.38 90 ILE A C 1
ATOM 699 O O . ILE A 1 90 ? 21.193 6.256 -14.806 1.00 94.38 90 ILE A O 1
ATOM 703 N N . GLU A 1 91 ? 21.253 7.286 -16.796 1.00 95.00 91 GLU A N 1
ATOM 704 C CA . GLU A 1 91 ? 19.980 7.991 -16.636 1.00 95.00 91 GLU A CA 1
ATOM 705 C C . GLU A 1 91 ? 18.795 7.019 -16.577 1.00 95.00 91 GLU A C 1
ATOM 707 O O . GLU A 1 91 ? 18.023 7.038 -15.617 1.00 95.00 91 GLU A O 1
ATOM 712 N N . THR A 1 92 ? 18.699 6.099 -17.537 1.00 94.38 92 THR A N 1
ATOM 713 C CA . THR A 1 92 ? 17.645 5.070 -17.556 1.00 94.38 92 THR A CA 1
ATOM 714 C C . THR A 1 92 ? 17.724 4.139 -16.343 1.00 94.38 92 THR A C 1
ATOM 716 O O . THR A 1 92 ? 16.691 3.806 -15.762 1.00 94.38 92 THR A O 1
ATOM 719 N N . SER A 1 93 ? 18.931 3.790 -15.883 1.00 94.25 93 SER A N 1
ATOM 720 C CA . SER A 1 93 ? 19.150 3.021 -14.650 1.00 94.25 93 SER A CA 1
ATOM 721 C C . SER A 1 93 ? 18.594 3.724 -13.408 1.00 94.25 93 SER A C 1
ATOM 723 O O . SER A 1 93 ? 17.911 3.091 -12.599 1.00 94.25 93 SER A O 1
ATOM 725 N N . LYS A 1 94 ? 18.813 5.040 -13.267 1.00 95.88 94 LYS A N 1
ATOM 726 C CA . LYS A 1 94 ? 18.248 5.827 -12.154 1.00 95.88 94 LYS A CA 1
ATOM 727 C C . LYS A 1 94 ? 16.723 5.782 -12.157 1.00 95.88 94 LYS A C 1
ATOM 729 O O . LYS A 1 94 ? 16.124 5.500 -11.124 1.00 95.88 94 LYS A O 1
ATOM 734 N N . ILE A 1 95 ? 16.108 5.972 -13.323 1.00 94.69 95 ILE A N 1
ATOM 735 C CA . ILE A 1 95 ? 14.648 5.928 -13.474 1.00 94.69 95 ILE A CA 1
ATOM 736 C C . ILE A 1 95 ? 14.100 4.538 -13.103 1.00 94.69 95 ILE A C 1
ATOM 738 O O . ILE A 1 95 ? 13.128 4.416 -12.356 1.00 94.69 95 ILE A O 1
ATOM 742 N N . LEU A 1 96 ? 14.741 3.464 -13.576 1.00 94.44 96 LEU A N 1
ATOM 743 C CA . LEU A 1 96 ? 14.367 2.090 -13.221 1.00 94.44 96 LEU A CA 1
ATOM 744 C C . LEU A 1 96 ? 14.516 1.824 -1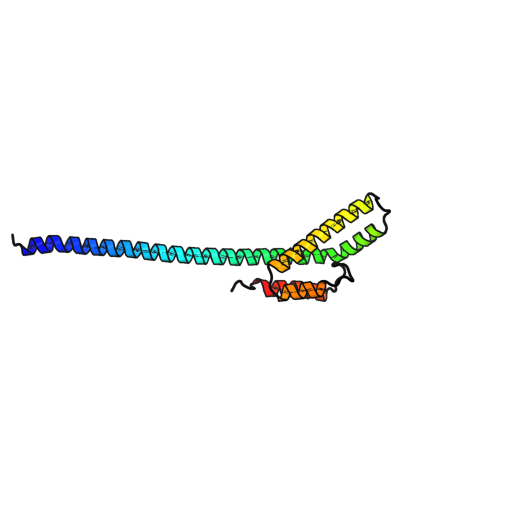1.716 1.00 94.44 96 LEU A C 1
ATOM 746 O O . LEU A 1 96 ? 13.672 1.150 -11.122 1.00 94.44 96 LEU A O 1
ATOM 750 N N . ALA A 1 97 ? 15.567 2.356 -11.089 1.00 94.69 97 ALA A N 1
ATOM 751 C CA . ALA A 1 97 ? 15.783 2.242 -9.652 1.00 94.69 97 ALA A CA 1
ATOM 752 C C . ALA A 1 97 ? 14.682 2.952 -8.850 1.00 94.69 97 ALA A C 1
ATOM 754 O O . ALA A 1 97 ? 14.185 2.378 -7.882 1.00 94.69 97 ALA A O 1
ATOM 755 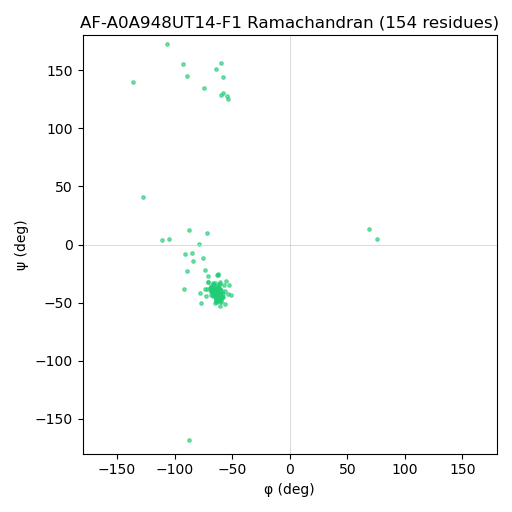N N . GLU A 1 98 ? 14.248 4.141 -9.273 1.00 95.75 98 GLU A N 1
ATOM 756 C CA . GLU A 1 98 ? 13.138 4.873 -8.647 1.00 95.75 98 GLU A CA 1
ATOM 757 C C . GLU A 1 98 ? 11.823 4.089 -8.721 1.00 95.75 98 GLU A C 1
ATOM 759 O O . GLU A 1 98 ? 11.136 3.927 -7.709 1.00 95.75 98 GLU A O 1
ATOM 764 N N . TYR A 1 99 ? 11.496 3.526 -9.887 1.00 95.50 99 TYR A N 1
ATOM 765 C CA . TYR A 1 99 ? 10.296 2.700 -10.029 1.00 95.50 99 TYR A CA 1
ATOM 766 C C . TYR A 1 99 ? 10.354 1.422 -9.196 1.00 95.50 99 TYR A C 1
ATOM 768 O O . TYR A 1 99 ? 9.364 1.049 -8.567 1.00 95.50 99 TYR A O 1
ATOM 776 N N . ASN A 1 100 ? 11.514 0.771 -9.139 1.00 93.81 100 ASN A N 1
ATOM 777 C CA . ASN A 1 100 ? 11.711 -0.391 -8.278 1.00 93.81 100 ASN A CA 1
ATOM 778 C C . ASN A 1 100 ? 11.614 -0.030 -6.792 1.00 93.81 100 ASN A C 1
ATOM 780 O O . ASN A 1 100 ? 11.062 -0.806 -6.011 1.00 93.81 100 ASN A O 1
ATOM 784 N N . ALA A 1 101 ? 12.129 1.129 -6.384 1.00 95.12 101 ALA A N 1
ATOM 785 C CA . ALA A 1 101 ? 12.012 1.605 -5.012 1.00 95.12 101 ALA A CA 1
ATOM 786 C C . ALA A 1 101 ? 10.543 1.843 -4.636 1.00 95.12 101 ALA A C 1
ATOM 788 O O . ALA A 1 101 ? 10.098 1.356 -3.596 1.00 95.12 101 ALA A O 1
ATOM 789 N N . GLU A 1 102 ? 9.775 2.509 -5.503 1.00 95.62 102 GLU A N 1
ATOM 790 C CA . GLU A 1 102 ? 8.347 2.749 -5.277 1.00 95.62 102 GLU A CA 1
ATOM 791 C C . GLU A 1 102 ? 7.548 1.442 -5.243 1.00 95.62 102 GLU A C 1
ATOM 793 O O . GLU A 1 102 ? 6.756 1.233 -4.323 1.00 95.62 102 GLU A O 1
ATOM 798 N N . PHE A 1 103 ? 7.802 0.524 -6.182 1.00 94.94 103 PHE A N 1
ATOM 799 C CA . PHE A 1 103 ? 7.179 -0.799 -6.193 1.00 94.94 103 PHE A CA 1
ATOM 800 C C . PHE A 1 103 ? 7.428 -1.552 -4.877 1.00 94.94 103 PHE A C 1
ATOM 802 O O . PHE A 1 103 ? 6.492 -2.008 -4.219 1.00 94.94 103 PHE A O 1
ATOM 809 N N . ASN A 1 104 ? 8.684 -1.632 -4.436 1.00 94.00 104 ASN A N 1
ATOM 810 C CA . ASN A 1 104 ? 9.020 -2.300 -3.179 1.00 94.00 104 ASN A CA 1
ATOM 811 C C . ASN A 1 104 ? 8.384 -1.602 -1.970 1.00 94.00 104 ASN A C 1
ATOM 813 O O . ASN A 1 104 ? 7.927 -2.270 -1.040 1.00 94.00 104 ASN A O 1
ATOM 817 N N . ALA A 1 105 ? 8.315 -0.268 -1.979 1.00 96.19 105 ALA A N 1
ATOM 818 C CA . ALA A 1 105 ? 7.663 0.491 -0.922 1.00 96.19 105 ALA A CA 1
ATOM 819 C C . ALA A 1 105 ? 6.171 0.146 -0.821 1.00 96.19 105 ALA A C 1
ATOM 821 O O . ALA A 1 105 ? 5.693 -0.131 0.282 1.00 96.19 105 ALA A O 1
ATOM 822 N N . VAL A 1 106 ? 5.438 0.109 -1.941 1.00 96.00 106 VAL A N 1
ATOM 823 C CA . VAL A 1 106 ? 4.004 -0.219 -1.910 1.00 96.00 106 VAL A CA 1
ATOM 824 C C . VAL A 1 106 ? 3.753 -1.672 -1.518 1.00 96.00 106 VAL A C 1
ATOM 826 O O . VAL A 1 106 ? 2.830 -1.920 -0.747 1.00 96.00 106 VAL A O 1
ATOM 829 N N . ILE A 1 107 ? 4.591 -2.623 -1.942 1.00 95.25 107 ILE A N 1
ATOM 830 C CA . ILE A 1 107 ? 4.472 -4.032 -1.530 1.00 95.25 107 ILE A CA 1
ATOM 831 C C . ILE A 1 107 ? 4.700 -4.183 -0.021 1.00 95.25 107 ILE A C 1
ATOM 833 O O . ILE A 1 107 ? 3.911 -4.832 0.670 1.00 95.25 107 ILE A O 1
ATOM 837 N N . ASN A 1 108 ? 5.738 -3.544 0.522 1.00 95.06 108 ASN A N 1
ATOM 838 C CA . ASN A 1 108 ? 6.030 -3.595 1.955 1.00 95.06 108 ASN A CA 1
ATOM 839 C C . ASN A 1 108 ? 4.925 -2.942 2.788 1.00 95.06 108 ASN A C 1
ATOM 841 O O . ASN A 1 108 ? 4.464 -3.527 3.768 1.00 95.06 108 ASN A O 1
ATOM 845 N N . LEU A 1 109 ? 4.455 -1.762 2.379 1.00 96.00 109 LEU A N 1
ATOM 846 C CA . LEU A 1 109 ? 3.341 -1.091 3.047 1.00 96.00 109 LEU A CA 1
ATOM 847 C C . LEU A 1 109 ? 2.059 -1.917 2.967 1.00 96.00 109 LEU A C 1
ATOM 849 O O . LEU A 1 109 ? 1.323 -1.991 3.947 1.00 96.00 109 LEU A O 1
ATOM 853 N N . SER A 1 110 ? 1.823 -2.592 1.845 1.00 96.44 110 SER A N 1
ATOM 854 C CA . SER A 1 110 ? 0.647 -3.442 1.693 1.00 96.44 110 SER A CA 1
ATOM 855 C C . SER A 1 110 ? 0.675 -4.627 2.663 1.00 96.44 110 SER A C 1
ATOM 857 O O . SER A 1 110 ? -0.321 -4.902 3.326 1.00 96.44 110 SER A O 1
ATOM 859 N N . ASN A 1 111 ? 1.839 -5.256 2.860 1.00 94.50 111 ASN A N 1
ATOM 860 C CA . ASN A 1 111 ? 2.008 -6.318 3.860 1.00 94.50 111 ASN A CA 1
ATOM 861 C C . ASN A 1 111 ? 1.744 -5.851 5.306 1.00 94.50 111 ASN A C 1
ATOM 863 O O . ASN A 1 111 ? 1.249 -6.639 6.120 1.00 94.50 111 ASN A O 1
ATOM 867 N N . ILE A 1 112 ? 2.078 -4.594 5.619 1.00 94.62 112 ILE A N 1
ATOM 868 C CA . ILE A 1 112 ? 1.907 -3.992 6.951 1.00 94.62 112 ILE A CA 1
ATOM 869 C C . ILE A 1 112 ? 0.446 -3.612 7.196 1.00 94.62 112 ILE A C 1
ATOM 871 O O . ILE A 1 112 ? -0.109 -3.945 8.241 1.00 94.62 112 ILE A O 1
ATOM 875 N N . TYR A 1 113 ? -0.165 -2.900 6.249 1.00 94.75 113 TYR A N 1
ATOM 876 C CA . TYR A 1 113 ? -1.458 -2.255 6.464 1.00 94.75 113 TYR A CA 1
ATOM 877 C C . TYR A 1 113 ? -2.650 -3.146 6.127 1.00 94.75 113 TYR A C 1
ATOM 879 O O . TYR A 1 113 ? -3.725 -2.896 6.668 1.00 94.75 113 TYR A O 1
ATOM 887 N N . PHE A 1 114 ? -2.503 -4.165 5.281 1.00 96.94 114 PHE A N 1
ATOM 888 C CA . PHE A 1 114 ? -3.614 -5.023 4.858 1.00 96.94 114 PHE A CA 1
ATOM 889 C C . PHE A 1 114 ? -3.572 -6.415 5.496 1.00 96.94 114 PHE A C 1
ATOM 891 O O . PHE A 1 114 ? -2.650 -6.772 6.240 1.00 96.94 114 PHE A O 1
ATOM 898 N N . GLY A 1 115 ? -4.644 -7.165 5.259 1.00 95.94 115 GLY A N 1
ATOM 899 C CA . GLY A 1 115 ? -4.902 -8.465 5.844 1.00 95.94 115 GLY A CA 1
ATOM 900 C C . GLY A 1 115 ? -4.298 -9.628 5.049 1.00 95.94 115 GLY A C 1
ATOM 901 O O . GLY A 1 115 ? -3.407 -9.448 4.209 1.00 95.94 115 GLY A O 1
ATOM 902 N N . PRO A 1 116 ? -4.700 -10.865 5.385 1.00 96.56 116 PRO A N 1
ATOM 903 C CA . PRO A 1 116 ? -4.146 -12.070 4.788 1.00 96.56 116 PRO A CA 1
ATOM 904 C C . PRO A 1 116 ? -4.436 -12.192 3.287 1.00 96.56 116 PRO A C 1
ATOM 906 O O . PRO A 1 116 ? -3.572 -12.700 2.576 1.00 96.56 116 PRO A O 1
ATOM 909 N N . GLU A 1 117 ? -5.573 -11.710 2.778 1.00 96.56 117 GLU A N 1
ATOM 910 C CA . GLU A 1 117 ? -5.913 -11.857 1.355 1.00 96.56 117 GLU A CA 1
ATOM 911 C C . GLU A 1 117 ? -4.969 -11.034 0.475 1.00 96.56 117 GLU A C 1
ATOM 913 O O . GLU A 1 117 ? -4.454 -11.537 -0.529 1.00 96.56 117 GLU A O 1
ATOM 918 N N . THR A 1 118 ? -4.655 -9.806 0.899 1.00 97.00 118 THR A N 1
ATOM 919 C CA . THR A 1 118 ? -3.659 -8.965 0.224 1.00 97.00 118 THR A CA 1
ATOM 920 C C . THR A 1 118 ? -2.279 -9.618 0.241 1.00 97.00 118 THR A C 1
ATOM 922 O O . THR A 1 118 ? -1.592 -9.647 -0.782 1.00 97.00 118 THR A O 1
ATOM 925 N N . ARG A 1 119 ? -1.869 -10.209 1.370 1.00 95.50 119 ARG A N 1
ATOM 926 C CA . ARG A 1 119 ? -0.571 -10.903 1.480 1.00 95.50 119 ARG A CA 1
ATOM 927 C C . ARG A 1 119 ? -0.493 -12.130 0.576 1.00 95.50 119 ARG A C 1
ATOM 929 O O . ARG A 1 119 ? 0.544 -12.363 -0.043 1.00 95.50 119 ARG A O 1
ATOM 936 N N . GLU A 1 120 ? -1.567 -12.905 0.476 1.00 94.88 120 GLU A N 1
ATOM 937 C CA . GLU A 1 120 ? -1.630 -14.042 -0.447 1.00 94.88 120 GLU A CA 1
ATOM 938 C C . GLU A 1 120 ? -1.589 -13.584 -1.910 1.00 94.88 120 GLU A C 1
ATOM 940 O O . GLU A 1 120 ? -0.844 -14.158 -2.706 1.00 94.88 120 GLU A O 1
ATOM 945 N N . ALA A 1 121 ? -2.289 -12.504 -2.267 1.00 93.44 121 ALA A N 1
ATOM 946 C CA . ALA A 1 121 ? -2.201 -11.929 -3.610 1.00 93.44 121 ALA A CA 1
ATOM 947 C C . ALA A 1 121 ? -0.772 -11.460 -3.952 1.00 93.44 121 ALA A C 1
ATOM 949 O O . ALA A 1 121 ? -0.284 -11.735 -5.049 1.00 93.44 121 ALA A O 1
ATOM 950 N N . ILE A 1 122 ? -0.055 -10.844 -3.004 1.00 93.31 122 ILE A N 1
ATOM 951 C CA . ILE A 1 122 ? 1.367 -10.488 -3.172 1.00 93.31 122 ILE A CA 1
ATOM 952 C C . ILE A 1 122 ? 2.213 -11.735 -3.449 1.00 93.31 122 ILE A C 1
ATOM 954 O O . ILE A 1 122 ? 3.029 -11.729 -4.373 1.00 93.31 122 ILE A O 1
ATOM 958 N N . LYS A 1 123 ? 2.009 -12.822 -2.695 1.00 90.75 123 LYS A N 1
ATOM 959 C CA . LYS A 1 123 ? 2.736 -14.085 -2.908 1.00 90.75 123 LYS A CA 1
ATOM 960 C C . LYS A 1 123 ? 2.466 -14.678 -4.288 1.00 90.75 123 LYS A C 1
ATOM 962 O O . LYS A 1 123 ? 3.406 -15.136 -4.933 1.00 90.75 123 LYS A O 1
ATOM 967 N N . MET A 1 124 ? 1.220 -14.633 -4.762 1.00 87.38 124 MET A N 1
ATOM 968 C CA . MET A 1 124 ? 0.860 -15.098 -6.109 1.00 87.38 124 MET A CA 1
ATOM 969 C C . MET A 1 124 ? 1.594 -14.309 -7.205 1.00 87.38 124 MET A C 1
ATOM 971 O O . MET A 1 124 ? 1.953 -14.876 -8.234 1.00 87.38 124 MET A O 1
ATOM 975 N N . MET A 1 125 ? 1.874 -13.023 -6.979 1.00 85.44 125 MET A N 1
ATOM 976 C CA . MET A 1 125 ? 2.623 -12.181 -7.921 1.00 85.44 125 MET A CA 1
ATOM 977 C C . MET A 1 125 ? 4.151 -12.308 -7.799 1.00 85.44 125 MET A C 1
ATOM 979 O O . MET A 1 125 ? 4.869 -11.892 -8.714 1.00 85.44 125 MET A O 1
ATOM 983 N N . ALA A 1 126 ? 4.669 -12.909 -6.722 1.00 81.75 126 ALA A N 1
ATOM 984 C CA . ALA A 1 126 ? 6.098 -12.959 -6.386 1.00 81.75 126 ALA A CA 1
ATOM 985 C C . ALA A 1 126 ? 6.958 -13.876 -7.284 1.00 81.75 126 ALA A C 1
ATOM 987 O O . ALA A 1 126 ? 8.124 -14.124 -6.970 1.00 81.75 126 ALA A O 1
ATOM 988 N N . ASP A 1 127 ? 6.420 -14.382 -8.400 1.00 76.06 127 ASP A N 1
ATOM 989 C CA . ASP A 1 127 ? 7.182 -15.194 -9.352 1.00 76.06 127 ASP A CA 1
ATOM 990 C C . ASP A 1 127 ? 8.462 -14.469 -9.816 1.00 76.06 127 ASP A C 1
ATOM 992 O O . ASP A 1 127 ? 8.415 -13.352 -10.338 1.00 76.06 127 ASP A O 1
ATOM 996 N N . LYS A 1 128 ? 9.611 -15.129 -9.648 1.00 70.12 128 LYS A N 1
ATOM 997 C CA . LYS A 1 128 ? 10.938 -14.611 -10.009 1.00 70.12 128 LYS A CA 1
ATOM 998 C C . LYS A 1 128 ? 11.216 -14.642 -11.513 1.00 70.12 128 LYS A C 1
ATOM 1000 O O . LYS A 1 128 ? 12.212 -14.067 -11.942 1.00 70.12 128 LYS A O 1
ATOM 1005 N N . LYS A 1 129 ? 10.388 -15.324 -12.312 1.00 73.69 129 LYS A N 1
ATOM 1006 C CA . LYS A 1 129 ? 10.643 -15.514 -13.750 1.00 73.69 129 LYS A CA 1
ATOM 1007 C C . LYS A 1 129 ? 10.407 -14.266 -14.601 1.00 73.69 129 LYS A C 1
ATOM 1009 O O . LYS A 1 129 ? 10.947 -14.188 -15.698 1.00 73.69 129 LYS A O 1
ATOM 1014 N N . SER A 1 130 ? 9.612 -13.311 -14.120 1.00 79.75 130 SER A N 1
ATOM 1015 C CA . SER A 1 130 ? 9.261 -12.093 -14.857 1.00 79.75 130 SER A CA 1
ATOM 1016 C C . SER A 1 130 ? 9.350 -10.876 -13.938 1.00 79.75 130 SER A C 1
ATOM 1018 O O . SER A 1 130 ? 8.927 -10.977 -12.777 1.00 79.75 130 SER A O 1
ATOM 1020 N N . PRO A 1 131 ? 9.869 -9.731 -14.420 1.00 88.25 131 PRO A N 1
ATOM 1021 C CA . PRO A 1 131 ? 9.843 -8.498 -13.651 1.00 88.25 131 PRO A CA 1
ATOM 1022 C C . PRO A 1 131 ? 8.404 -8.080 -13.321 1.00 88.25 131 PRO A C 1
ATOM 1024 O O . PRO A 1 131 ? 7.445 -8.459 -13.995 1.00 88.25 131 PRO A O 1
ATOM 1027 N N . TRP A 1 132 ? 8.242 -7.288 -12.262 1.00 89.12 132 TRP A N 1
ATOM 1028 C CA . TRP A 1 132 ? 6.918 -6.926 -11.748 1.00 89.12 132 TRP A CA 1
ATOM 1029 C C . TRP A 1 132 ? 6.074 -6.108 -12.741 1.00 89.12 132 TRP A C 1
ATOM 1031 O O . TRP A 1 132 ? 4.851 -6.184 -12.701 1.00 89.12 132 TRP A O 1
ATOM 1041 N N . TRP A 1 133 ? 6.708 -5.376 -13.662 1.00 90.88 133 TRP A N 1
ATOM 1042 C CA . TRP A 1 133 ? 6.031 -4.606 -14.714 1.00 90.88 133 TRP A CA 1
ATOM 1043 C C . TRP A 1 133 ? 5.554 -5.461 -15.899 1.00 90.88 133 TRP A C 1
ATOM 1045 O O . TRP A 1 133 ? 4.998 -4.931 -16.854 1.00 90.88 133 TRP A O 1
ATOM 1055 N N . ASN A 1 134 ? 5.773 -6.776 -15.862 1.00 88.31 134 ASN A N 1
ATOM 1056 C CA . ASN A 1 134 ? 5.340 -7.716 -16.897 1.00 88.31 134 ASN A CA 1
ATOM 1057 C C . ASN A 1 134 ? 4.545 -8.880 -16.281 1.00 88.31 134 ASN A C 1
ATOM 1059 O O . ASN A 1 134 ? 4.763 -10.055 -16.590 1.00 88.31 134 ASN A O 1
ATOM 1063 N N . LYS A 1 135 ? 3.688 -8.544 -15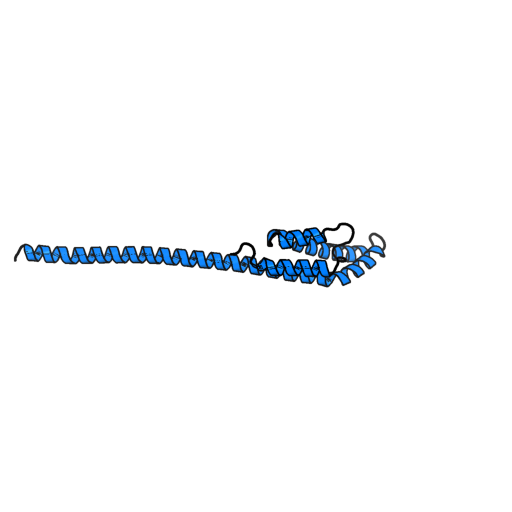.314 1.00 86.00 135 LYS A N 1
ATOM 1064 C CA . LYS A 1 135 ? 2.762 -9.469 -14.658 1.00 86.00 135 LYS A CA 1
ATOM 1065 C C . LYS A 1 135 ? 1.416 -9.448 -15.370 1.00 86.00 135 LYS A C 1
ATOM 1067 O O . LYS A 1 135 ? 1.061 -8.463 -16.008 1.00 86.00 135 LYS A O 1
ATOM 1072 N N . ASP A 1 136 ? 0.684 -10.546 -15.231 1.00 86.56 136 ASP A N 1
ATOM 1073 C CA . ASP A 1 136 ? -0.672 -10.679 -15.753 1.00 86.56 136 ASP A CA 1
ATOM 1074 C C . ASP A 1 136 ? -1.581 -9.579 -15.177 1.00 86.56 136 ASP A C 1
ATOM 1076 O O . ASP A 1 136 ? -1.605 -9.362 -13.958 1.00 86.56 136 ASP A O 1
ATOM 1080 N N . SER A 1 137 ? -2.319 -8.886 -16.049 1.00 85.88 137 SER A N 1
ATOM 1081 C CA . SER A 1 137 ? -3.257 -7.835 -15.653 1.00 85.88 137 SER A CA 1
ATOM 1082 C C . SER A 1 137 ? -4.312 -8.345 -14.679 1.00 85.88 137 SER A C 1
ATOM 1084 O O . SER A 1 137 ? -4.670 -7.623 -13.750 1.00 85.88 137 SER A O 1
ATOM 1086 N N . ASP A 1 138 ? -4.751 -9.595 -14.822 1.00 89.81 138 ASP A N 1
ATOM 1087 C CA . ASP A 1 138 ? -5.771 -10.190 -13.962 1.00 89.81 138 ASP A CA 1
ATOM 1088 C C . ASP A 1 138 ? -5.244 -10.386 -12.537 1.00 89.81 138 ASP A C 1
ATOM 1090 O O . ASP A 1 138 ? -5.969 -10.173 -11.562 1.00 89.81 138 ASP A O 1
ATOM 1094 N N . LEU A 1 139 ? -3.956 -10.719 -12.387 1.00 90.25 139 LEU A N 1
ATOM 1095 C CA . LEU A 1 139 ? -3.312 -10.820 -11.075 1.00 90.25 139 LEU A CA 1
ATOM 1096 C C . LEU A 1 139 ? -3.181 -9.449 -10.407 1.00 90.25 139 LEU A C 1
ATOM 1098 O O . LEU A 1 139 ? -3.424 -9.330 -9.204 1.00 90.25 139 LEU A O 1
ATOM 1102 N N . VAL A 1 140 ? -2.851 -8.411 -11.180 1.00 90.69 140 VAL A N 1
ATOM 1103 C CA . VAL A 1 140 ? -2.768 -7.031 -10.680 1.00 90.69 140 VAL A CA 1
ATOM 1104 C C . VAL A 1 140 ? -4.152 -6.510 -10.280 1.00 90.69 140 VAL A C 1
ATOM 1106 O O . VAL A 1 140 ? -4.310 -5.942 -9.197 1.00 90.69 140 VAL A O 1
ATOM 1109 N N . SER A 1 141 ? -5.179 -6.742 -11.100 1.00 91.56 141 SER A N 1
ATOM 1110 C CA . SER A 1 141 ? -6.562 -6.374 -10.781 1.00 91.56 141 SER A CA 1
ATOM 1111 C C . SER A 1 141 ? -7.079 -7.119 -9.555 1.00 91.56 141 SER A C 1
ATOM 1113 O O . SER A 1 141 ? -7.711 -6.509 -8.693 1.00 91.56 141 SER A O 1
ATOM 1115 N N . LYS A 1 142 ? -6.760 -8.412 -9.423 1.00 93.62 142 LYS A N 1
ATOM 1116 C CA . LYS A 1 142 ? -7.078 -9.191 -8.223 1.00 93.62 142 LYS A CA 1
ATOM 1117 C C . LYS A 1 142 ? -6.400 -8.609 -6.987 1.00 93.62 142 LYS A C 1
ATOM 1119 O O . LYS A 1 142 ? -7.055 -8.482 -5.958 1.00 93.62 142 LYS A O 1
ATOM 1124 N N . TYR A 1 143 ? -5.128 -8.226 -7.088 1.00 94.81 143 TYR A N 1
ATOM 1125 C CA . TYR A 1 143 ? -4.394 -7.595 -5.995 1.00 94.81 143 TYR A CA 1
ATOM 1126 C C . TYR A 1 143 ? -5.042 -6.280 -5.536 1.00 94.81 143 TYR A C 1
ATOM 1128 O O . TYR A 1 143 ? -5.327 -6.117 -4.352 1.00 94.81 143 TYR A O 1
ATOM 1136 N N . LEU A 1 144 ? -5.361 -5.377 -6.465 1.00 95.19 144 LEU A N 1
ATOM 1137 C CA . LEU A 1 144 ? -6.070 -4.134 -6.138 1.00 95.19 144 LEU A CA 1
ATOM 1138 C C . LEU A 1 144 ? -7.469 -4.401 -5.557 1.00 95.19 144 LEU A C 1
ATOM 1140 O O . LEU A 1 144 ? -7.897 -3.711 -4.632 1.00 95.19 144 LEU A O 1
ATOM 1144 N N . GLY A 1 145 ? -8.161 -5.424 -6.065 1.00 95.25 145 GLY A N 1
ATOM 1145 C CA . GLY A 1 145 ? -9.471 -5.847 -5.575 1.00 95.25 145 GLY A CA 1
ATOM 1146 C C . GLY A 1 145 ? -9.444 -6.316 -4.120 1.00 95.25 145 GLY A C 1
ATOM 1147 O O . GLY A 1 145 ? -10.279 -5.875 -3.331 1.00 95.25 145 GLY A O 1
ATOM 1148 N N . VAL A 1 146 ? -8.466 -7.147 -3.740 1.00 97.06 146 VAL A N 1
ATOM 1149 C CA . VAL A 1 146 ? -8.336 -7.611 -2.344 1.00 97.06 146 VAL A CA 1
ATOM 1150 C C . VAL A 1 146 ? -7.880 -6.500 -1.398 1.00 97.06 146 VAL A C 1
ATOM 1152 O O . VAL A 1 146 ? -8.331 -6.433 -0.259 1.00 97.06 146 VAL A O 1
ATOM 1155 N N . MET A 1 147 ? -7.062 -5.551 -1.866 1.00 96.88 147 MET A N 1
ATOM 1156 C CA . MET A 1 147 ? -6.748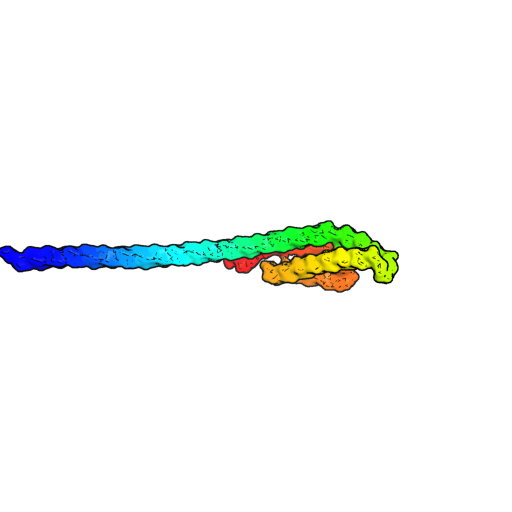 -4.366 -1.060 1.00 96.88 147 MET A CA 1
ATOM 1157 C C . MET A 1 147 ? -8.016 -3.548 -0.779 1.00 96.88 147 MET A C 1
ATOM 1159 O O . MET A 1 147 ? -8.236 -3.093 0.343 1.00 96.88 147 MET A O 1
ATOM 1163 N N . ALA A 1 148 ? -8.883 -3.379 -1.781 1.00 95.62 148 ALA A N 1
ATOM 1164 C CA . ALA A 1 148 ? -10.143 -2.663 -1.610 1.00 95.62 148 ALA A CA 1
ATOM 1165 C C . ALA A 1 148 ? -11.109 -3.387 -0.651 1.00 95.62 148 ALA A C 1
ATOM 1167 O O . ALA A 1 148 ? -11.748 -2.723 0.170 1.00 95.62 148 ALA A O 1
ATOM 1168 N N . SER A 1 149 ? -11.199 -4.723 -0.702 1.00 96.06 149 SER A N 1
ATOM 1169 C CA . SER A 1 149 ? -12.034 -5.495 0.235 1.00 96.06 149 SER A CA 1
ATOM 1170 C C . SER A 1 149 ? -11.509 -5.425 1.674 1.00 96.06 149 SER A C 1
ATOM 1172 O O . SER A 1 149 ? -12.297 -5.342 2.617 1.00 96.06 149 SER A O 1
ATOM 1174 N N . GLU A 1 150 ? -10.189 -5.363 1.861 1.00 96.44 150 GLU A N 1
ATOM 1175 C CA . GLU A 1 150 ? -9.544 -5.315 3.178 1.00 96.44 150 GLU A CA 1
ATOM 1176 C C . GLU A 1 150 ? -9.389 -3.894 3.760 1.00 96.44 150 GLU A C 1
ATOM 1178 O O . GLU A 1 150 ? -8.733 -3.712 4.791 1.00 96.44 150 GLU A O 1
ATOM 1183 N N . LEU A 1 151 ? -10.041 -2.872 3.186 1.00 95.12 151 LEU A N 1
ATOM 1184 C CA . LEU A 1 151 ? -9.988 -1.490 3.692 1.00 95.12 151 LEU A CA 1
ATOM 1185 C C . LEU A 1 151 ? -10.337 -1.368 5.181 1.00 95.12 151 LEU A C 1
ATOM 1187 O O . LEU A 1 151 ? -9.746 -0.548 5.885 1.00 95.12 151 LEU A O 1
ATOM 1191 N N . LYS A 1 152 ? -11.265 -2.194 5.674 1.00 93.06 152 LYS A N 1
ATOM 1192 C CA . LYS A 1 152 ? -11.711 -2.213 7.079 1.00 93.06 152 LYS A CA 1
ATOM 1193 C C . LYS A 1 152 ? -11.169 -3.396 7.886 1.00 93.06 152 LYS A C 1
ATOM 1195 O O . LYS A 1 152 ? -11.513 -3.535 9.055 1.00 93.06 152 LYS A O 1
ATOM 1200 N N . TYR A 1 153 ? -10.290 -4.217 7.308 1.00 93.88 153 TYR A N 1
ATOM 1201 C CA . TYR A 1 153 ? -9.744 -5.397 7.980 1.00 93.88 153 TYR A CA 1
ATOM 1202 C C . TYR A 1 153 ? -9.112 -5.033 9.334 1.00 93.88 153 TYR A C 1
ATOM 1204 O O . TYR A 1 153 ? -8.276 -4.126 9.403 1.00 93.88 153 TYR A O 1
ATOM 1212 N N . GLY A 1 154 ? -9.512 -5.727 10.404 1.00 89.62 154 GLY A N 1
ATOM 1213 C CA . GLY A 1 154 ? -9.000 -5.512 11.764 1.00 89.62 154 GLY A CA 1
ATOM 1214 C C . GLY A 1 154 ? -9.404 -4.183 12.417 1.00 89.62 154 GLY A C 1
ATOM 1215 O O . GLY A 1 154 ? -8.800 -3.808 13.419 1.00 89.62 154 GLY A O 1
ATOM 1216 N N . LEU A 1 155 ? -10.376 -3.457 11.849 1.00 87.12 155 LEU A N 1
ATOM 1217 C CA . LEU A 1 155 ? -10.886 -2.187 12.383 1.00 87.12 155 LEU A CA 1
ATOM 1218 C C . LEU A 1 155 ? -12.316 -2.288 12.928 1.00 87.12 155 LEU A C 1
ATOM 1220 O O . LEU A 1 155 ? -12.877 -1.264 13.324 1.00 87.12 155 LEU A O 1
ATOM 1224 N N . GLU A 1 156 ? -12.912 -3.476 12.936 1.00 71.75 156 GLU A N 1
ATOM 1225 C CA . GLU A 1 156 ? -14.233 -3.729 13.524 1.00 71.75 156 GLU A CA 1
ATOM 1226 C C . GLU A 1 156 ? -14.105 -4.025 15.017 1.00 71.75 156 GLU A C 1
ATOM 1228 O O . GLU A 1 156 ? -13.327 -4.934 15.381 1.00 71.75 156 GLU A O 1
#

Radius of gyration: 32.65 Å; Cα contacts (8 Å, |Δi|>4): 83; chains: 1; bounding box: 66×45×98 Å

Secondary structure (DSSP, 8-state):
--HHHHHHHHHHHHHHHHHHHHHHHHHHHHHHHHHHHHHHHHHHHHHHHHHHHHHHHHHHHHHHHHHTHHHHHHHHHHHHHSPTT-HHHHHHHHHHHHHHHHHHHHHHHHHHHS-HHHHHHHHHH--TTS-GGGS-HHHHHHHHHHHHHGGGTT--

pLDDT: mean 88.69, std 8.7, range [53.0, 97.75]

Foldseek 3Di:
DDPVVVVCVVVVVVVVVVVVVVVVVVCVVVVVVVVVVVVVVVVLVVVLVVLLVLLVVLLVLLCVLLVCLVVLVVLVVQLVPDDPPDPSVVVSVVVNVVSVVSNVVSLVSQVVSFDDQLVVLSVVQPDPPDPSSPDDPVSSVSNSVRSVVRSCPPSD

Sequence (156 aa):
MNKENRLKELIIPILISVIGLVGGLSGVYLGTSLDSNSKKEASQLAYKQEIIQQRIKIIDRTATIYGKAPGISDIWKIYLNQPEGSNEQIETSKILAEYNAEFNAVINLSNIYFGPETREAIKMMADKKSPWWNKDSDLVSKYLGVMASELKYGLE

Mean predicted aligned error: 10.11 Å